Protein AF-A0A1I8B922-F1 (afdb_monomer)

Foldseek 3Di:
DDDDDDDDDDDDDDPDDDDWFQWDWDQPDDP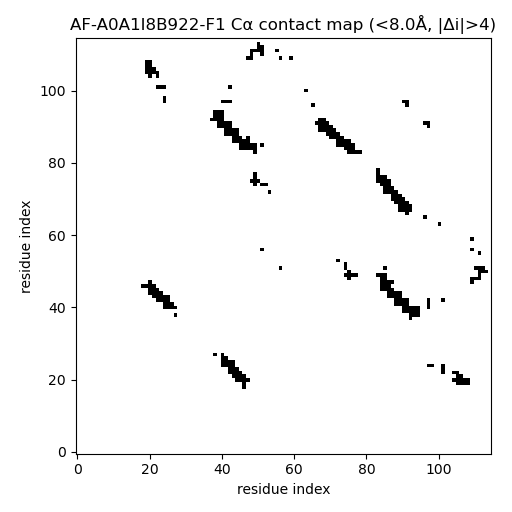DDDDPDQRKIKTKGWQADQQDDPVLVVVVLPVLVVAFPDKDKAHFDPVPPPRRGIMMMTIHSDPVSSVVSRVVRGRPDDDHPVD

Structure (mmCIF, N/CA/C/O backbone):
data_AF-A0A1I8B922-F1
#
_entry.id   AF-A0A1I8B922-F1
#
loop_
_atom_site.group_PDB
_atom_site.id
_atom_site.type_symbol
_atom_site.label_atom_id
_atom_site.label_alt_id
_atom_site.label_comp_id
_atom_site.label_asym_id
_atom_site.label_entity_id
_atom_site.label_seq_id
_atom_site.pdbx_PDB_ins_code
_atom_site.Cartn_x
_atom_site.Cartn_y
_atom_site.Cartn_z
_atom_site.occupancy
_atom_site.B_iso_or_equiv
_atom_site.auth_seq_id
_atom_site.auth_comp_id
_atom_site.auth_asym_id
_atom_site.auth_atom_id
_atom_site.pdbx_PDB_model_num
ATOM 1 N N . MET A 1 1 ? 26.963 19.680 -30.994 1.00 38.22 1 MET A N 1
ATOM 2 C CA . MET A 1 1 ? 26.750 18.856 -32.207 1.00 38.22 1 MET A CA 1
ATOM 3 C C . MET A 1 1 ? 27.754 17.721 -32.094 1.00 38.22 1 MET A C 1
ATOM 5 O O . MET A 1 1 ? 28.918 18.048 -31.963 1.00 38.22 1 MET A O 1
ATOM 9 N N . THR A 1 2 ? 27.456 16.434 -31.950 1.00 33.66 2 THR A N 1
ATOM 10 C CA . THR A 1 2 ? 26.334 15.548 -32.326 1.00 33.66 2 THR A CA 1
ATOM 11 C C . THR A 1 2 ? 26.589 14.226 -31.561 1.00 33.66 2 THR A C 1
ATOM 13 O O . THR A 1 2 ? 27.750 13.903 -31.347 1.00 33.66 2 THR A O 1
ATOM 16 N N . ALA A 1 3 ? 25.585 13.625 -30.902 1.00 36.00 3 ALA A N 1
ATOM 17 C CA . ALA A 1 3 ? 24.952 12.330 -31.246 1.00 36.00 3 ALA A CA 1
ATOM 18 C C . ALA A 1 3 ? 25.932 11.161 -31.489 1.00 36.00 3 ALA A C 1
ATOM 20 O O . ALA A 1 3 ? 26.889 11.340 -32.220 1.00 36.00 3 ALA A O 1
ATOM 21 N N . LYS A 1 4 ? 25.743 9.912 -31.062 1.00 41.41 4 LYS A N 1
ATOM 22 C CA . LYS A 1 4 ? 24.750 9.116 -30.316 1.00 41.41 4 LYS A CA 1
ATOM 23 C C . LYS A 1 4 ? 25.413 7.731 -30.340 1.00 41.41 4 LYS A C 1
ATOM 25 O O . LYS A 1 4 ? 25.750 7.318 -31.440 1.00 41.41 4 LYS A O 1
ATOM 30 N N . ASP A 1 5 ? 25.493 6.998 -29.237 1.00 34.53 5 ASP A N 1
ATOM 31 C CA . ASP A 1 5 ? 25.588 5.540 -29.339 1.00 34.53 5 ASP A CA 1
ATOM 32 C C . ASP A 1 5 ? 24.649 4.897 -28.327 1.00 34.53 5 ASP A C 1
ATOM 34 O O . ASP A 1 5 ? 24.726 5.081 -27.113 1.00 34.53 5 ASP A O 1
ATOM 38 N N . VAL A 1 6 ? 23.668 4.240 -28.928 1.00 41.22 6 VAL A N 1
ATOM 39 C CA . VAL A 1 6 ? 22.549 3.522 -28.353 1.00 41.22 6 VAL A CA 1
ATOM 40 C C . VAL A 1 6 ? 23.046 2.104 -28.095 1.00 41.22 6 VAL A C 1
ATOM 42 O O . VAL A 1 6 ? 23.352 1.381 -29.039 1.00 41.22 6 VAL A O 1
ATOM 45 N N . ALA A 1 7 ? 23.121 1.698 -26.830 1.00 40.28 7 ALA A N 1
ATOM 46 C CA . ALA A 1 7 ? 23.255 0.290 -26.485 1.00 40.28 7 ALA A CA 1
ATOM 47 C C . ALA A 1 7 ? 21.851 -0.330 -26.426 1.00 40.28 7 ALA A C 1
ATOM 49 O O . ALA A 1 7 ? 21.112 -0.140 -25.460 1.00 40.28 7 ALA A O 1
ATOM 50 N N . ILE A 1 8 ? 21.482 -1.037 -27.495 1.00 44.03 8 ILE A N 1
ATOM 51 C CA . ILE A 1 8 ? 20.392 -2.017 -27.493 1.00 44.03 8 ILE A CA 1
ATOM 52 C C . ILE A 1 8 ? 20.910 -3.228 -26.722 1.00 44.03 8 ILE A C 1
ATOM 54 O O . ILE A 1 8 ? 21.894 -3.835 -27.132 1.00 44.03 8 ILE A O 1
ATOM 58 N N . ASN A 1 9 ? 20.254 -3.577 -25.618 1.00 46.25 9 ASN A N 1
ATOM 59 C CA . ASN A 1 9 ? 20.385 -4.901 -25.026 1.00 46.25 9 ASN A CA 1
ATOM 60 C C . ASN A 1 9 ? 19.031 -5.598 -25.137 1.00 46.25 9 ASN A C 1
ATOM 62 O O . ASN A 1 9 ? 18.121 -5.374 -24.339 1.00 46.25 9 ASN A O 1
ATOM 66 N N . ASP 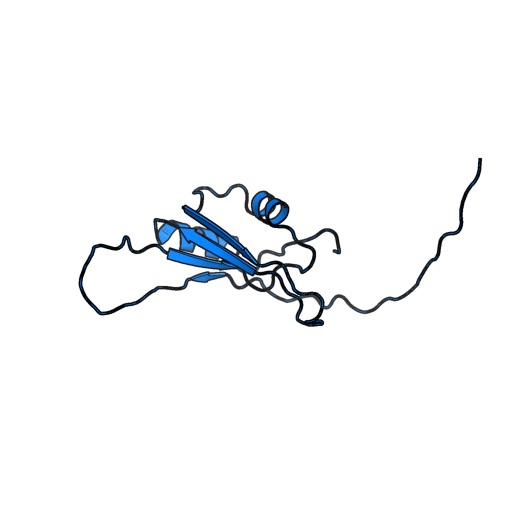A 1 10 ? 18.929 -6.425 -26.175 1.00 47.16 10 ASP A N 1
ATOM 67 C CA . ASP A 1 10 ? 17.955 -7.496 -26.313 1.00 47.16 10 ASP A CA 1
ATOM 68 C C . ASP A 1 10 ? 18.112 -8.481 -25.149 1.00 47.16 10 ASP A C 1
ATOM 70 O O . ASP A 1 10 ? 19.147 -9.122 -24.977 1.00 47.16 10 ASP A O 1
ATOM 74 N N . GLY A 1 11 ? 17.065 -8.603 -24.339 1.00 39.22 11 GLY A N 1
ATOM 75 C CA . GLY A 1 11 ? 17.064 -9.465 -23.162 1.00 39.22 11 GLY A CA 1
ATOM 76 C C . GLY A 1 11 ? 15.650 -9.745 -22.688 1.00 39.22 11 GLY A C 1
ATOM 77 O O . GLY A 1 11 ? 15.262 -9.386 -21.584 1.00 39.22 11 GLY A O 1
ATOM 78 N N . LYS A 1 12 ? 14.853 -10.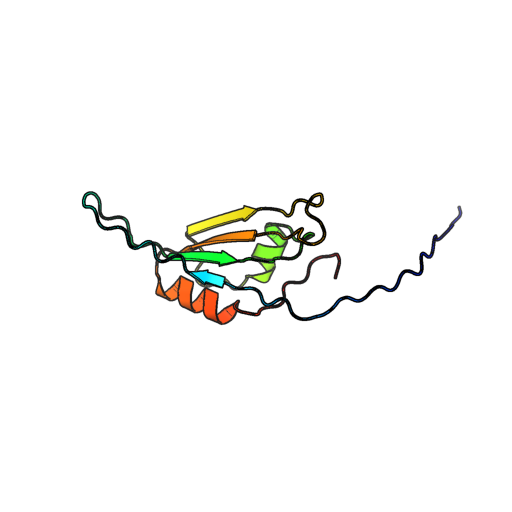351 -23.566 1.00 46.75 12 LYS A N 1
ATOM 79 C CA . LYS A 1 12 ? 13.514 -10.859 -23.276 1.00 46.75 12 LYS A CA 1
ATOM 80 C C . LYS A 1 12 ? 13.598 -11.982 -22.236 1.00 46.75 12 LYS A C 1
ATOM 82 O O . LYS A 1 12 ? 13.949 -13.104 -22.588 1.00 46.75 12 LYS A O 1
ATOM 87 N N . THR A 1 13 ? 13.175 -11.724 -21.002 1.00 33.03 13 THR A N 1
ATOM 88 C CA . THR A 1 13 ? 12.756 -12.778 -20.063 1.00 33.03 13 THR A CA 1
ATOM 89 C C . THR A 1 13 ? 11.483 -12.367 -19.332 1.00 33.03 13 THR A C 1
ATOM 91 O O . THR A 1 13 ? 11.509 -11.535 -18.436 1.00 33.03 13 THR A O 1
ATOM 94 N N . ALA A 1 14 ? 10.384 -12.957 -19.808 1.00 34.19 14 ALA A N 1
ATOM 95 C CA . ALA A 1 14 ? 9.110 -13.236 -19.148 1.00 34.19 14 ALA A CA 1
ATOM 96 C C . ALA A 1 14 ? 8.755 -12.424 -17.886 1.00 34.19 14 ALA A C 1
ATOM 98 O O . ALA A 1 14 ? 9.100 -12.799 -16.769 1.00 34.19 14 ALA A O 1
ATOM 99 N N . ILE A 1 15 ? 7.921 -11.400 -18.071 1.00 37.66 15 ILE A N 1
ATOM 100 C CA . ILE A 1 15 ? 6.937 -10.996 -17.062 1.00 37.66 15 ILE A CA 1
ATOM 101 C C . ILE A 1 15 ? 5.826 -12.049 -17.049 1.00 37.66 15 ILE A C 1
ATOM 103 O O . ILE A 1 15 ? 4.909 -12.031 -17.872 1.00 37.66 15 ILE A O 1
ATOM 107 N N . THR A 1 16 ? 5.952 -13.016 -16.143 1.00 29.55 16 THR A N 1
ATOM 108 C CA . THR A 1 16 ? 4.841 -13.896 -15.784 1.00 29.55 16 THR A CA 1
ATOM 109 C C . THR A 1 16 ? 3.882 -13.080 -14.934 1.00 29.55 16 THR A C 1
ATOM 111 O O . THR A 1 16 ? 4.189 -12.667 -13.821 1.00 29.55 16 THR A O 1
ATOM 114 N N . THR A 1 17 ? 2.735 -12.805 -15.535 1.00 47.50 17 THR A N 1
ATOM 115 C CA . THR A 1 17 ? 1.535 -12.247 -14.925 1.00 47.50 17 THR A CA 1
ATOM 116 C C . THR A 1 17 ? 1.079 -13.120 -13.751 1.00 47.50 17 THR A C 1
ATOM 118 O O . THR A 1 17 ? 1.322 -14.325 -13.759 1.00 47.50 17 THR A O 1
ATOM 121 N N . SER A 1 18 ? 0.352 -12.496 -12.816 1.00 40.22 18 SER A N 1
ATOM 122 C CA . SER A 1 18 ? -0.407 -13.098 -11.704 1.00 40.22 18 SER A CA 1
ATOM 123 C C . SER A 1 18 ? 0.300 -13.106 -10.356 1.00 40.22 18 SER A C 1
ATOM 125 O O . SER A 1 18 ? 0.622 -14.157 -9.827 1.00 40.22 18 SER A O 1
ATOM 127 N N . ASP A 1 19 ? 0.430 -11.932 -9.746 1.00 42.12 19 ASP A N 1
ATOM 128 C CA . ASP A 1 19 ? 0.697 -11.837 -8.316 1.00 42.12 19 ASP A CA 1
ATOM 129 C C . ASP A 1 19 ? -0.202 -10.768 -7.695 1.00 42.12 19 ASP A C 1
ATOM 131 O O . ASP A 1 19 ? 0.149 -9.604 -7.535 1.00 42.12 19 ASP A O 1
ATOM 135 N N . THR A 1 20 ? -1.428 -11.210 -7.424 1.00 47.44 20 THR A N 1
ATOM 136 C CA . THR A 1 20 ? -2.530 -10.486 -6.793 1.00 47.44 20 THR A CA 1
ATOM 137 C C . THR A 1 20 ? -2.064 -9.730 -5.548 1.00 47.44 20 THR A C 1
ATOM 139 O O . THR A 1 20 ? -1.407 -10.293 -4.669 1.00 47.44 20 THR A O 1
ATOM 142 N N . VAL A 1 21 ? -2.431 -8.452 -5.463 1.00 56.28 21 VAL A N 1
ATOM 143 C CA . VAL A 1 21 ? -2.245 -7.639 -4.260 1.00 56.28 21 VAL A CA 1
ATOM 144 C C . VAL A 1 21 ? -3.217 -8.131 -3.206 1.00 56.28 21 VAL A C 1
ATOM 146 O O . VAL A 1 21 ? -4.429 -7.986 -3.356 1.00 56.28 21 VAL A O 1
ATOM 149 N N . GLU A 1 22 ? -2.680 -8.719 -2.146 1.00 59.56 22 GLU A N 1
ATOM 150 C CA . GLU A 1 22 ? -3.464 -9.160 -1.001 1.00 59.56 22 GLU A CA 1
ATOM 151 C C . GLU A 1 22 ? -3.511 -8.021 0.018 1.00 59.56 22 GLU A C 1
ATOM 153 O O . GLU A 1 22 ? -2.508 -7.690 0.663 1.00 59.56 22 GLU A O 1
ATOM 158 N N . ALA A 1 23 ? -4.680 -7.389 0.118 1.00 62.41 23 ALA A N 1
ATOM 159 C CA . ALA A 1 23 ? -5.003 -6.469 1.194 1.00 62.41 23 ALA A CA 1
ATOM 160 C C . ALA A 1 23 ? -5.485 -7.292 2.395 1.00 62.41 23 ALA A C 1
ATOM 162 O O . ALA A 1 23 ? -6.610 -7.785 2.410 1.00 62.41 23 ALA A O 1
ATOM 163 N N . GLU A 1 24 ? -4.628 -7.476 3.398 1.00 58.72 24 GLU A N 1
ATOM 164 C CA . GLU A 1 24 ? -5.019 -8.176 4.625 1.00 58.72 24 GLU A CA 1
ATOM 165 C C . GLU A 1 24 ? -5.451 -7.179 5.705 1.00 58.72 24 GLU A C 1
ATOM 167 O O . GLU A 1 24 ? -4.682 -6.284 6.078 1.00 58.72 24 GLU A O 1
ATOM 172 N N . THR A 1 25 ? -6.655 -7.372 6.254 1.00 58.19 25 THR A N 1
ATOM 173 C CA . THR A 1 25 ? -7.117 -6.677 7.461 1.00 58.19 25 THR A CA 1
ATOM 174 C C . THR A 1 25 ? -6.536 -7.347 8.699 1.00 58.19 25 THR A C 1
ATOM 176 O O . THR A 1 25 ? -6.856 -8.491 9.019 1.00 58.19 25 THR A O 1
ATOM 179 N N . ILE A 1 26 ? -5.699 -6.629 9.445 1.00 62.78 26 ILE A N 1
ATOM 180 C CA . ILE A 1 26 ? -5.192 -7.098 10.735 1.00 62.78 26 ILE A CA 1
ATOM 181 C C . ILE A 1 26 ? -6.213 -6.714 11.810 1.00 62.78 26 ILE A C 1
ATOM 183 O O . ILE A 1 26 ? -6.132 -5.638 12.406 1.00 62.78 26 ILE A O 1
ATOM 187 N N . LEU A 1 27 ? -7.180 -7.602 12.070 1.00 54.09 27 LEU A N 1
ATOM 188 C CA . LEU A 1 27 ? -8.118 -7.449 13.184 1.00 54.09 27 LEU A CA 1
ATOM 189 C C . LEU A 1 27 ? -7.388 -7.731 14.506 1.00 54.09 27 LEU A C 1
ATOM 191 O O . LEU A 1 27 ? -7.030 -8.866 14.831 1.00 54.09 27 LEU A O 1
ATOM 195 N N . ASN A 1 28 ? -7.121 -6.686 15.283 1.00 53.81 28 ASN A N 1
ATOM 196 C CA . ASN A 1 28 ? -6.287 -6.782 16.474 1.00 53.81 28 ASN A CA 1
ATOM 197 C C . ASN A 1 28 ? -7.096 -7.295 17.686 1.00 53.81 28 ASN A C 1
ATOM 199 O O . ASN A 1 28 ? -7.402 -6.536 18.602 1.00 53.81 28 ASN A O 1
ATOM 203 N N . LYS A 1 29 ? -7.431 -8.592 17.726 1.00 44.78 29 LYS A N 1
ATOM 204 C CA . LYS A 1 29 ? -8.208 -9.210 18.820 1.00 44.78 29 LYS A CA 1
ATOM 205 C C . LYS A 1 29 ? -7.368 -9.337 20.102 1.00 44.78 29 LYS A C 1
ATOM 207 O O . LYS A 1 29 ? -6.754 -10.372 20.355 1.00 44.78 29 LYS A O 1
ATOM 212 N N . LYS A 1 30 ? -7.312 -8.286 20.929 1.00 44.81 30 LYS A N 1
ATOM 213 C CA . LYS A 1 30 ? -6.581 -8.293 22.211 1.00 44.81 30 LYS A CA 1
ATOM 214 C C . LYS A 1 30 ? -7.541 -8.363 23.403 1.00 44.81 30 LYS A C 1
ATOM 216 O O . LYS A 1 30 ? -8.137 -7.366 23.787 1.00 44.81 30 LYS A O 1
ATOM 221 N N . LYS A 1 31 ? -7.618 -9.533 24.052 1.00 49.12 31 LYS A N 1
ATOM 222 C CA . LYS A 1 31 ? -8.047 -9.641 25.459 1.00 49.12 31 LYS A CA 1
ATOM 223 C C . LYS A 1 31 ? -6.974 -8.978 26.328 1.00 49.12 31 LYS A C 1
ATOM 225 O O . LYS A 1 31 ? -5.866 -9.502 26.392 1.00 49.12 31 LYS A O 1
ATOM 230 N N . ASN A 1 32 ? -7.267 -7.818 26.916 1.00 39.22 32 ASN A N 1
ATOM 231 C CA . ASN A 1 32 ? -6.912 -7.424 28.292 1.00 39.22 32 ASN A CA 1
ATOM 232 C C . ASN A 1 32 ? -7.163 -5.925 28.499 1.00 39.22 32 ASN A C 1
ATOM 234 O O . ASN A 1 32 ? -6.772 -5.102 27.674 1.00 39.22 32 ASN A O 1
ATOM 238 N N . GLY A 1 33 ? -7.850 -5.622 29.602 1.00 48.50 33 GLY A N 1
ATOM 239 C CA . GLY A 1 33 ? -8.462 -4.334 29.901 1.00 48.50 33 GLY A CA 1
ATOM 240 C C . GLY A 1 33 ? -7.510 -3.151 30.069 1.00 48.50 33 GLY A C 1
ATOM 241 O O . GLY A 1 33 ? -6.323 -3.298 30.359 1.00 48.50 33 GLY A O 1
ATOM 242 N N . GLY A 1 34 ? -8.105 -1.965 29.934 1.00 45.16 34 GLY A N 1
ATOM 243 C CA . GLY A 1 34 ? -7.512 -0.678 30.282 1.00 45.16 34 GLY A CA 1
ATOM 244 C C . GLY A 1 34 ? -7.245 0.214 29.072 1.00 45.16 34 GLY A C 1
ATOM 245 O O . GLY A 1 34 ? -6.198 0.092 28.439 1.00 45.16 34 GLY A O 1
ATOM 246 N N . LYS A 1 35 ? -8.154 1.183 28.878 1.00 43.41 35 LYS A N 1
ATOM 247 C CA . LYS A 1 35 ? -8.204 2.265 27.874 1.00 43.41 35 LYS A CA 1
ATOM 248 C C . LYS A 1 35 ? -8.867 1.856 26.561 1.00 43.41 35 LYS A C 1
ATOM 250 O O . LYS A 1 35 ? -8.327 1.048 25.813 1.00 43.41 35 LYS A O 1
ATOM 255 N N . GLU A 1 36 ? -10.034 2.452 26.340 1.00 49.28 36 GLU A N 1
ATOM 256 C CA . GLU A 1 36 ? -10.814 2.502 25.104 1.00 49.28 36 GLU A CA 1
ATOM 257 C C . GLU A 1 36 ? -9.886 2.931 23.964 1.00 49.28 36 GLU A C 1
ATOM 259 O O . GLU A 1 36 ? -9.647 4.109 23.718 1.00 49.28 36 GLU A O 1
ATOM 264 N N . LYS A 1 37 ? -9.226 1.956 23.343 1.00 52.25 37 LYS A N 1
ATOM 265 C CA . LYS A 1 37 ? -8.589 2.163 22.056 1.00 52.25 37 LYS A CA 1
ATOM 266 C C . LYS A 1 37 ? -9.723 1.997 21.074 1.00 52.25 37 LYS A C 1
ATOM 268 O O . LYS A 1 37 ? -10.216 0.878 20.963 1.00 52.25 37 LYS A O 1
ATOM 273 N N . ASP A 1 38 ? -10.118 3.087 20.422 1.00 55.47 38 ASP A N 1
ATOM 274 C CA . ASP A 1 38 ? -10.834 3.017 19.151 1.00 55.47 38 ASP A CA 1
ATOM 275 C C . ASP A 1 38 ? -10.296 1.812 18.376 1.00 55.47 38 ASP A C 1
ATOM 277 O O . ASP A 1 38 ? -9.074 1.668 18.216 1.00 55.47 38 ASP A O 1
ATOM 281 N N . GLU A 1 39 ? -11.184 0.890 18.016 1.00 65.69 39 GLU A N 1
ATOM 282 C CA . GLU A 1 39 ? -10.845 -0.339 17.308 1.00 65.69 39 GLU A CA 1
ATOM 283 C C . GLU A 1 39 ? -10.450 0.020 15.869 1.00 65.69 39 GLU A C 1
ATOM 285 O O . GLU A 1 39 ? -11.187 -0.198 14.918 1.00 65.69 39 GLU A O 1
ATOM 290 N N . MET A 1 40 ? -9.270 0.626 15.710 1.00 81.44 40 MET A N 1
ATOM 291 C CA . MET A 1 40 ? -8.755 1.054 14.416 1.00 81.44 40 MET A CA 1
ATOM 292 C C . MET A 1 40 ? -8.458 -0.169 13.559 1.00 81.44 40 MET A C 1
ATOM 294 O O . MET A 1 40 ? -7.715 -1.076 13.967 1.00 81.44 40 MET A O 1
ATOM 298 N N . ALA A 1 41 ? -8.974 -0.156 12.339 1.00 87.81 41 ALA A N 1
ATOM 299 C CA . ALA A 1 41 ? -8.721 -1.200 11.371 1.00 87.81 41 ALA A CA 1
ATOM 300 C C . ALA A 1 41 ? -7.407 -0.931 10.633 1.00 87.81 41 ALA A C 1
ATOM 302 O O . ALA A 1 41 ? -7.117 0.182 10.196 1.00 87.81 41 ALA A O 1
ATOM 303 N N . LYS A 1 42 ? -6.579 -1.968 10.505 1.00 90.06 42 LYS A N 1
ATOM 304 C CA . LYS A 1 42 ? -5.277 -1.881 9.840 1.00 90.06 42 LYS A CA 1
ATOM 305 C C . LYS A 1 42 ? -5.304 -2.714 8.575 1.00 90.06 42 LYS A C 1
ATOM 307 O O . LYS A 1 42 ? -5.577 -3.907 8.654 1.00 90.06 42 LYS A O 1
ATOM 312 N N . ILE A 1 43 ? -4.963 -2.101 7.451 1.00 90.38 43 ILE A N 1
ATOM 313 C CA . ILE A 1 43 ? -4.783 -2.772 6.166 1.00 90.38 43 ILE A CA 1
ATOM 314 C C . ILE A 1 43 ? -3.301 -2.797 5.820 1.00 90.38 43 ILE A C 1
ATOM 316 O O . ILE A 1 43 ? -2.583 -1.813 6.011 1.00 90.38 43 ILE A O 1
ATOM 320 N N . VAL A 1 44 ? -2.845 -3.919 5.272 1.00 91.56 44 VAL A N 1
ATOM 321 C CA . VAL A 1 44 ? -1.517 -4.018 4.666 1.00 91.56 44 VAL A CA 1
ATOM 322 C C . VAL A 1 44 ? -1.666 -4.309 3.184 1.00 91.56 44 VAL A C 1
ATOM 324 O O . VAL A 1 44 ? -2.219 -5.341 2.825 1.00 91.56 44 VAL A O 1
ATOM 327 N N . LEU A 1 45 ? -1.122 -3.434 2.341 1.00 91.62 45 LEU A N 1
ATOM 328 C CA . LEU A 1 45 ? -0.893 -3.722 0.930 1.00 91.62 45 LEU A CA 1
ATOM 329 C C . LEU A 1 45 ? 0.453 -4.423 0.792 1.00 91.62 45 LEU A C 1
ATOM 331 O O . LEU A 1 45 ? 1.505 -3.861 1.123 1.00 91.62 45 LEU A O 1
ATOM 335 N N . ARG A 1 46 ? 0.419 -5.667 0.326 1.00 91.62 46 ARG A N 1
ATOM 336 C CA . ARG A 1 46 ? 1.611 -6.486 0.102 1.00 91.62 46 ARG A CA 1
ATOM 337 C C . ARG A 1 46 ? 1.889 -6.629 -1.384 1.00 91.62 46 ARG A C 1
ATOM 339 O O . ARG A 1 46 ? 0.989 -6.492 -2.200 1.00 91.62 46 ARG A O 1
ATOM 346 N N . ARG A 1 47 ? 3.139 -6.981 -1.702 1.00 89.88 47 ARG A N 1
ATOM 347 C CA . ARG A 1 47 ? 3.574 -7.297 -3.072 1.00 89.88 47 ARG A CA 1
ATOM 348 C C . ARG A 1 47 ? 3.427 -6.113 -4.031 1.00 89.88 47 ARG A C 1
ATOM 350 O O . ARG A 1 47 ? 3.136 -6.290 -5.206 1.00 89.88 47 ARG A O 1
ATOM 357 N N . LEU A 1 48 ? 3.632 -4.901 -3.518 1.00 91.88 48 LEU A N 1
ATOM 358 C CA . LEU A 1 48 ? 3.655 -3.716 -4.362 1.00 91.88 48 LEU A CA 1
ATOM 359 C C . LEU A 1 48 ? 4.918 -3.728 -5.238 1.00 91.88 48 LEU A C 1
ATOM 361 O O . LEU A 1 48 ? 5.951 -4.253 -4.793 1.00 91.88 48 LEU A O 1
ATOM 365 N N . PRO A 1 49 ? 4.865 -3.121 -6.437 1.00 91.38 49 PRO A N 1
ATOM 366 C CA . PRO A 1 49 ? 6.017 -3.036 -7.323 1.00 91.38 49 PRO A CA 1
ATOM 367 C C . PRO A 1 49 ? 7.254 -2.446 -6.630 1.00 91.38 49 PRO A C 1
ATOM 369 O O . PRO A 1 49 ? 7.166 -1.557 -5.774 1.00 91.38 49 PRO A O 1
ATOM 372 N N . SER A 1 50 ? 8.427 -2.974 -6.977 1.00 90.12 50 SER A N 1
ATOM 373 C CA . SER A 1 50 ? 9.687 -2.635 -6.302 1.00 90.12 50 SER A CA 1
ATOM 374 C C . SER A 1 50 ? 10.175 -1.216 -6.594 1.00 90.12 50 SER A C 1
ATOM 376 O O . SER A 1 50 ? 10.829 -0.616 -5.743 1.00 90.12 50 SER A O 1
ATOM 378 N N . GLY A 1 51 ? 9.837 -0.668 -7.764 1.00 88.19 51 GLY A N 1
ATOM 379 C CA . GLY A 1 51 ? 10.162 0.695 -8.177 1.00 88.19 51 GLY A CA 1
ATOM 380 C C . GLY A 1 51 ? 9.104 1.727 -7.789 1.00 88.19 51 GLY A C 1
ATOM 381 O O . GLY A 1 51 ? 9.254 2.897 -8.137 1.00 88.19 51 GLY A O 1
ATOM 382 N N . MET A 1 52 ? 8.043 1.324 -7.083 1.00 90.12 52 MET A N 1
ATOM 383 C CA . MET A 1 52 ? 6.980 2.229 -6.651 1.00 90.12 52 MET A CA 1
ATOM 384 C C . MET A 1 52 ? 7.434 3.120 -5.490 1.00 90.12 52 MET A C 1
ATOM 386 O O . MET A 1 52 ? 7.995 2.644 -4.503 1.00 90.12 52 MET A O 1
ATOM 390 N N . SER A 1 53 ? 7.134 4.416 -5.579 1.00 92.25 53 SER A N 1
ATOM 391 C CA . SER A 1 53 ? 7.318 5.369 -4.480 1.00 92.25 53 SER A CA 1
ATOM 392 C C . SER A 1 53 ? 6.041 5.570 -3.655 1.00 92.25 53 SER A C 1
ATOM 394 O O . SER A 1 53 ? 4.928 5.280 -4.098 1.00 92.25 53 SER A O 1
ATOM 396 N N . LYS A 1 54 ? 6.197 6.117 -2.443 1.00 91.00 54 LYS A N 1
ATOM 397 C CA . LYS A 1 54 ? 5.075 6.467 -1.558 1.00 91.00 54 LYS A CA 1
ATOM 398 C C . LYS A 1 54 ? 4.058 7.389 -2.243 1.00 91.00 54 LYS A C 1
ATOM 400 O O . LYS A 1 54 ? 2.860 7.145 -2.125 1.00 91.00 54 LYS A O 1
ATOM 405 N N . ASP A 1 55 ? 4.529 8.423 -2.934 1.00 90.56 55 ASP A N 1
ATOM 406 C CA . ASP A 1 55 ? 3.656 9.439 -3.531 1.00 90.56 55 ASP A CA 1
ATOM 407 C C . ASP A 1 55 ? 2.895 8.888 -4.742 1.00 90.56 55 ASP A C 1
ATOM 409 O O . ASP A 1 55 ? 1.708 9.159 -4.902 1.00 90.56 55 ASP A O 1
ATOM 413 N N . GLU A 1 56 ? 3.546 8.052 -5.558 1.00 90.12 56 GLU A N 1
ATOM 414 C CA . GLU A 1 56 ? 2.898 7.361 -6.681 1.00 90.12 56 GLU A CA 1
ATOM 415 C C . GLU A 1 56 ? 1.826 6.391 -6.200 1.00 90.12 56 GLU A C 1
ATOM 417 O O . GLU A 1 56 ? 0.724 6.379 -6.747 1.00 90.12 56 GLU A O 1
ATOM 422 N N . LEU A 1 57 ? 2.124 5.611 -5.157 1.00 91.12 57 LEU A N 1
ATOM 423 C CA . LEU A 1 57 ? 1.132 4.741 -4.542 1.00 91.12 57 LEU A CA 1
ATOM 424 C C . LEU A 1 57 ? -0.051 5.564 -4.034 1.00 91.12 57 LEU A C 1
ATOM 426 O O . LEU A 1 57 ? -1.192 5.254 -4.357 1.00 91.12 57 LEU A O 1
ATOM 430 N N . PHE A 1 58 ? 0.207 6.635 -3.283 1.00 88.44 58 PHE A N 1
ATOM 431 C CA . PHE A 1 58 ? -0.851 7.486 -2.749 1.00 88.44 58 PHE A CA 1
ATOM 432 C C . PHE A 1 58 ? -1.728 8.086 -3.858 1.00 88.44 58 PHE A C 1
ATOM 434 O O . PHE A 1 58 ? -2.951 8.064 -3.743 1.00 88.44 58 PHE A O 1
ATOM 441 N N . ALA A 1 59 ? -1.126 8.537 -4.962 1.00 88.75 59 ALA A N 1
ATOM 442 C CA . ALA A 1 59 ? -1.852 9.038 -6.125 1.00 88.75 59 ALA A CA 1
ATOM 443 C C . ALA A 1 59 ? -2.720 7.958 -6.796 1.00 88.75 59 ALA A C 1
ATOM 445 O O . ALA A 1 59 ? -3.855 8.240 -7.165 1.00 88.75 59 ALA A O 1
ATOM 446 N N . GLN A 1 60 ? -2.227 6.719 -6.918 1.00 87.62 60 GLN A N 1
ATOM 447 C CA . GLN A 1 60 ? -3.000 5.602 -7.484 1.00 87.62 60 GLN A CA 1
ATOM 448 C C . GLN A 1 60 ? -4.141 5.139 -6.573 1.00 87.62 60 GLN A C 1
ATOM 450 O O . GLN A 1 60 ? -5.149 4.629 -7.057 1.00 87.62 60 GLN A O 1
ATOM 455 N N . LEU A 1 61 ? -4.001 5.319 -5.260 1.00 86.62 61 LEU A N 1
ATOM 456 C CA . LEU A 1 61 ? -5.078 5.026 -4.322 1.00 86.62 61 LEU A CA 1
ATOM 457 C C . LEU A 1 61 ? -6.208 6.070 -4.407 1.00 86.62 61 LEU A C 1
ATOM 459 O O . LEU A 1 61 ? -7.349 5.761 -4.061 1.00 86.62 61 LEU A O 1
ATOM 463 N N . GLN A 1 62 ? -5.941 7.290 -4.894 1.00 81.44 62 GLN A N 1
ATOM 464 C CA . GLN A 1 62 ? -6.982 8.301 -5.051 1.00 81.44 62 GLN A CA 1
ATOM 465 C C . GLN A 1 62 ? -7.996 7.923 -6.148 1.00 81.44 62 GLN A C 1
ATOM 467 O O . GLN A 1 62 ? -7.608 7.513 -7.241 1.00 81.44 62 GLN A O 1
ATOM 472 N N . PRO A 1 63 ? -9.312 8.090 -5.908 1.00 74.38 63 PRO A N 1
ATOM 473 C CA . PRO A 1 63 ? -9.942 8.722 -4.745 1.00 74.38 63 PRO A CA 1
ATOM 474 C C . PRO A 1 63 ? -10.088 7.772 -3.538 1.00 74.38 63 PRO A C 1
ATOM 476 O O . PRO A 1 63 ? -10.913 6.853 -3.555 1.00 74.38 63 PRO A O 1
ATOM 479 N N . LEU A 1 64 ? -9.321 8.059 -2.480 1.00 66.12 64 LEU A N 1
ATOM 480 C CA . LEU A 1 64 ? -9.414 7.482 -1.139 1.00 66.12 64 LEU A CA 1
ATOM 481 C C . LEU A 1 64 ? -10.473 8.278 -0.376 1.00 66.12 64 LEU A C 1
ATOM 483 O O . LEU A 1 64 ? -10.158 9.240 0.319 1.00 66.12 64 LEU A O 1
ATOM 487 N N . GLN A 1 65 ? -11.742 7.947 -0.578 1.00 63.81 65 GLN A N 1
ATOM 488 C CA . GLN A 1 65 ? -12.787 8.419 0.321 1.00 63.81 65 GLN A CA 1
ATOM 489 C C . GLN A 1 65 ? -13.241 7.227 1.158 1.00 63.81 65 GLN A C 1
ATOM 491 O O . GLN A 1 65 ? -13.851 6.323 0.579 1.00 63.81 65 GLN A O 1
ATOM 496 N N . PRO A 1 66 ? -12.935 7.192 2.470 1.00 72.81 66 PRO A N 1
ATOM 497 C CA . PRO A 1 66 ? -12.221 8.190 3.297 1.00 72.81 66 PRO A CA 1
ATOM 498 C C . PRO A 1 66 ? -10.689 8.018 3.390 1.00 72.81 66 PRO A C 1
ATOM 500 O O . PRO A 1 66 ? -10.127 6.978 3.039 1.00 72.81 66 PRO A O 1
ATOM 503 N N . GLU A 1 67 ? -10.008 9.072 3.862 1.00 80.62 67 GLU A N 1
ATOM 504 C CA . GLU A 1 67 ? -8.551 9.086 4.044 1.00 80.62 67 GLU A CA 1
ATOM 505 C C . GLU A 1 67 ? -8.117 8.249 5.263 1.00 80.62 67 GLU A C 1
ATOM 507 O O . GLU A 1 67 ? -8.742 8.322 6.325 1.00 80.62 67 GLU A O 1
ATOM 512 N N . PRO A 1 68 ? -7.022 7.476 5.156 1.00 85.00 68 PRO A N 1
ATOM 513 C CA . PRO A 1 68 ? -6.473 6.743 6.289 1.00 85.00 68 PRO A CA 1
ATOM 514 C C . PRO A 1 68 ? -5.880 7.707 7.329 1.00 85.00 68 PRO A C 1
ATOM 516 O O . PRO A 1 68 ? -5.136 8.628 6.996 1.00 85.00 68 PRO A O 1
ATOM 519 N N . CYS A 1 69 ? -6.117 7.441 8.613 1.00 86.50 69 CYS A N 1
ATOM 520 C CA . CYS A 1 69 ? -5.552 8.205 9.729 1.00 86.50 69 CYS A CA 1
ATOM 521 C C . CYS A 1 69 ? -4.025 8.102 9.816 1.00 86.50 69 CYS A C 1
ATOM 523 O O . CYS A 1 69 ? -3.363 8.995 10.341 1.00 86.50 69 CYS A O 1
ATOM 525 N N . ALA A 1 70 ? -3.456 6.992 9.341 1.00 88.62 70 ALA A N 1
ATOM 526 C CA . ALA A 1 70 ? -2.015 6.825 9.234 1.00 88.62 70 ALA A CA 1
ATOM 527 C C . ALA A 1 70 ? -1.649 6.020 7.988 1.00 88.62 70 ALA A C 1
ATOM 529 O O . ALA A 1 70 ? -2.319 5.048 7.635 1.00 88.62 70 ALA A O 1
ATOM 530 N N . PHE A 1 71 ? -0.539 6.406 7.363 1.00 90.12 71 PHE A N 1
ATOM 531 C CA . PHE A 1 71 ? -0.004 5.756 6.176 1.00 90.12 71 PHE A CA 1
ATOM 532 C C . PHE A 1 71 ? 1.511 5.581 6.298 1.00 90.12 71 PHE A C 1
ATOM 534 O O . PHE A 1 71 ? 2.254 6.559 6.432 1.00 90.12 71 PHE A O 1
ATOM 541 N N . TRP A 1 72 ? 1.975 4.335 6.214 1.00 92.69 72 TRP A N 1
ATOM 542 C CA . TRP A 1 72 ? 3.391 3.985 6.279 1.00 92.69 72 TRP A CA 1
ATOM 543 C C . TRP A 1 72 ? 3.807 3.182 5.056 1.00 92.69 72 TRP A C 1
ATOM 545 O O . TRP A 1 72 ? 3.235 2.133 4.780 1.00 92.69 72 TRP A O 1
ATOM 555 N N . PHE A 1 73 ? 4.835 3.640 4.348 1.00 93.69 73 PHE A N 1
ATOM 556 C CA . PHE A 1 73 ? 5.374 2.944 3.184 1.00 93.69 73 PHE A CA 1
ATOM 557 C C . PHE A 1 73 ? 6.717 2.303 3.526 1.00 93.69 73 PHE A C 1
ATOM 559 O O . PHE A 1 73 ? 7.560 2.917 4.179 1.00 93.69 73 PHE A O 1
ATOM 566 N N . CYS A 1 74 ? 6.902 1.068 3.083 1.00 92.69 74 CYS A N 1
ATOM 567 C CA . CYS A 1 74 ? 8.133 0.308 3.185 1.00 92.69 74 CYS A CA 1
ATOM 568 C C . CYS A 1 74 ? 8.638 0.066 1.754 1.00 92.69 74 CYS A C 1
ATOM 570 O O . CYS A 1 74 ? 8.020 -0.725 1.030 1.00 92.69 74 CYS A O 1
ATOM 572 N N . PRO A 1 75 ? 9.700 0.772 1.325 1.00 91.62 75 PRO A N 1
ATOM 573 C CA . PRO A 1 75 ? 10.276 0.563 0.007 1.00 91.62 75 PRO A CA 1
ATOM 574 C C . PRO A 1 75 ? 10.882 -0.836 -0.089 1.00 91.62 75 PRO A C 1
ATOM 576 O O . PRO A 1 75 ? 11.326 -1.409 0.907 1.00 91.62 75 PRO A O 1
ATOM 579 N N . SER A 1 76 ? 10.903 -1.370 -1.304 1.00 90.81 76 SER A N 1
ATOM 580 C CA . SER A 1 76 ? 11.567 -2.631 -1.591 1.00 90.81 76 SER A CA 1
ATOM 581 C C . SER A 1 76 ? 13.076 -2.540 -1.375 1.00 90.81 76 SER A C 1
ATOM 583 O O . SER A 1 76 ? 13.716 -1.565 -1.765 1.00 90.81 76 SER A O 1
ATOM 585 N N . ASP A 1 77 ? 13.651 -3.625 -0.864 1.00 89.12 77 ASP A N 1
ATOM 586 C CA . ASP A 1 77 ? 15.092 -3.850 -0.889 1.00 89.12 77 ASP A CA 1
ATOM 587 C C . ASP A 1 77 ? 15.465 -4.642 -2.148 1.00 89.12 77 ASP A C 1
ATOM 589 O O . ASP A 1 77 ? 14.980 -5.755 -2.370 1.00 89.12 77 ASP A O 1
ATOM 593 N N . MET A 1 78 ? 16.301 -4.055 -3.002 1.00 83.00 78 MET A N 1
ATOM 594 C CA . MET A 1 78 ? 16.726 -4.669 -4.263 1.00 83.00 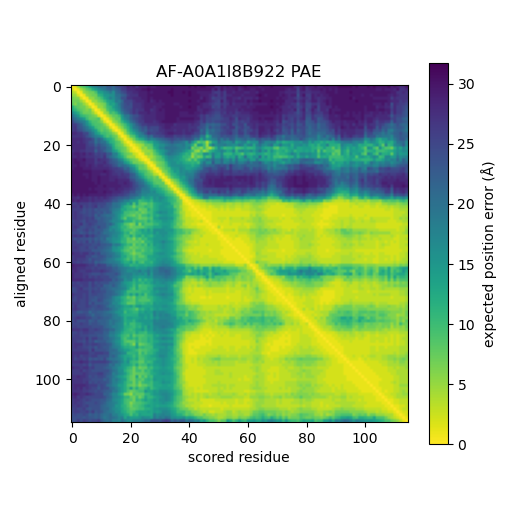78 MET A CA 1
ATOM 595 C C . MET A 1 78 ? 17.676 -5.851 -4.050 1.00 83.00 78 MET A C 1
ATOM 597 O O . MET A 1 78 ? 17.822 -6.674 -4.955 1.00 83.00 78 MET A O 1
ATOM 601 N N . GLU A 1 79 ? 18.293 -5.965 -2.874 1.00 87.88 79 GLU A N 1
ATOM 602 C CA . GLU A 1 79 ? 19.149 -7.102 -2.530 1.00 87.88 79 GLU A CA 1
ATOM 603 C C . GLU A 1 79 ? 18.336 -8.389 -2.335 1.00 87.88 79 GLU A C 1
ATOM 605 O O . GLU A 1 79 ? 18.848 -9.488 -2.530 1.00 87.88 79 GLU A O 1
ATOM 610 N N . MET A 1 80 ? 17.035 -8.268 -2.050 1.00 84.44 80 MET A N 1
ATOM 611 C CA . MET A 1 80 ? 16.128 -9.401 -1.848 1.00 84.44 80 MET A CA 1
ATOM 612 C C . MET A 1 80 ? 15.534 -9.971 -3.149 1.00 84.44 80 MET A C 1
ATOM 614 O O . MET A 1 80 ? 14.536 -10.693 -3.103 1.00 84.44 80 MET A O 1
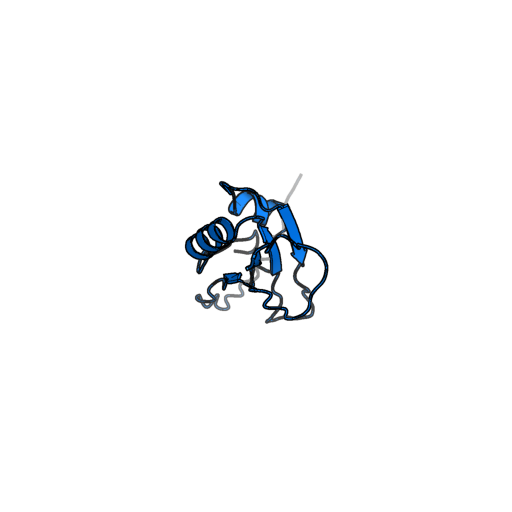ATOM 618 N N . ARG A 1 81 ? 16.108 -9.679 -4.327 1.00 81.44 81 ARG A N 1
ATOM 619 C CA . ARG A 1 81 ? 15.633 -10.255 -5.601 1.00 81.44 81 ARG A CA 1
ATOM 620 C C . ARG A 1 81 ? 15.699 -11.794 -5.580 1.00 81.44 81 ARG A C 1
ATOM 622 O O . ARG A 1 81 ? 16.680 -12.354 -5.098 1.00 81.44 81 ARG A O 1
ATOM 629 N N . PRO A 1 82 ? 14.685 -12.493 -6.127 1.00 84.12 82 PRO A N 1
ATOM 630 C CA . PRO A 1 82 ? 13.560 -11.972 -6.916 1.00 84.12 82 PRO A CA 1
ATOM 631 C C . PRO A 1 82 ? 12.380 -11.437 -6.082 1.00 84.12 82 PRO A C 1
ATOM 633 O O . PRO A 1 82 ? 11.435 -10.902 -6.645 1.00 84.12 82 P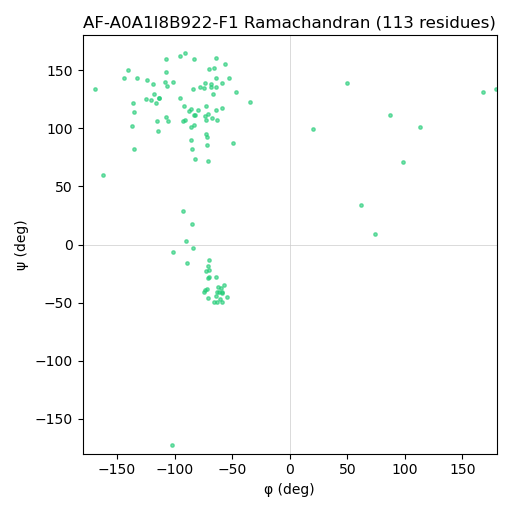RO A O 1
ATOM 636 N N . HIS A 1 83 ? 12.428 -11.535 -4.752 1.00 84.12 83 HIS A N 1
ATOM 637 C CA . HIS A 1 83 ? 11.350 -11.156 -3.827 1.00 84.12 83 HIS A CA 1
ATOM 638 C C . HIS A 1 83 ? 11.455 -9.711 -3.317 1.00 84.12 83 HIS A C 1
ATOM 640 O O . HIS A 1 83 ? 11.018 -9.390 -2.208 1.00 84.12 83 HIS A O 1
ATOM 646 N N . ALA A 1 84 ? 12.039 -8.842 -4.136 1.00 88.44 84 ALA A N 1
ATOM 647 C CA . ALA A 1 84 ? 12.125 -7.416 -3.890 1.00 88.44 84 ALA A CA 1
ATOM 648 C C . ALA A 1 84 ? 10.722 -6.817 -4.086 1.00 88.44 84 ALA A C 1
ATOM 650 O O . ALA A 1 84 ? 10.329 -6.502 -5.204 1.00 88.44 84 ALA A O 1
ATOM 651 N N . PHE A 1 85 ? 9.941 -6.721 -3.009 1.00 90.06 85 PHE A N 1
ATOM 652 C CA . PHE A 1 85 ? 8.602 -6.135 -3.028 1.00 90.06 85 PHE A CA 1
ATOM 653 C C . PHE A 1 85 ? 8.478 -5.000 -2.023 1.00 90.06 85 PHE A C 1
ATOM 655 O O . PHE A 1 85 ? 8.941 -5.107 -0.884 1.00 90.06 85 PHE A O 1
ATOM 662 N N . SER A 1 86 ? 7.755 -3.958 -2.419 1.00 91.56 86 SER A N 1
ATOM 663 C CA . SER A 1 86 ? 7.360 -2.877 -1.522 1.00 91.56 86 SER A CA 1
ATOM 664 C C . SER A 1 86 ? 6.105 -3.268 -0.732 1.00 91.56 86 SER A C 1
ATOM 666 O O . SER A 1 86 ? 5.351 -4.178 -1.104 1.00 91.56 86 SER A O 1
ATOM 668 N N . ARG A 1 87 ? 5.867 -2.590 0.394 1.00 93.12 87 ARG A N 1
ATOM 669 C CA . ARG A 1 87 ? 4.681 -2.799 1.244 1.00 93.12 87 ARG A CA 1
ATOM 670 C C . ARG A 1 87 ? 4.163 -1.469 1.766 1.00 93.12 87 ARG A C 1
ATOM 672 O O . ARG A 1 87 ? 4.946 -0.555 2.007 1.00 93.12 87 ARG A O 1
ATOM 679 N N . ALA A 1 88 ? 2.864 -1.374 2.008 1.00 93.62 88 ALA A N 1
ATOM 680 C CA . ALA A 1 88 ? 2.273 -0.211 2.656 1.00 93.62 88 ALA A CA 1
ATOM 681 C C . ALA A 1 88 ? 1.317 -0.629 3.770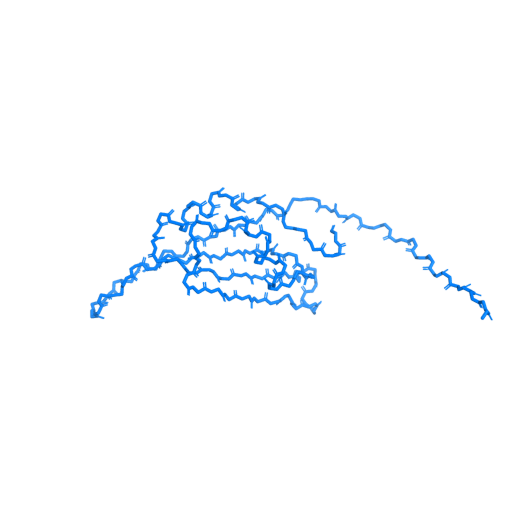 1.00 93.62 88 ALA A C 1
ATOM 683 O O . ALA A 1 88 ? 0.605 -1.622 3.655 1.00 93.62 88 ALA A O 1
ATOM 684 N N . TYR A 1 89 ? 1.304 0.149 4.841 1.00 93.19 89 TYR A N 1
ATOM 685 C CA . TYR A 1 89 ? 0.427 -0.008 5.988 1.00 93.19 89 TYR A CA 1
ATOM 686 C C . TYR A 1 89 ? -0.506 1.191 6.033 1.00 93.19 89 TYR A C 1
ATOM 688 O O . TYR A 1 89 ? -0.049 2.335 6.050 1.00 93.19 89 TYR A O 1
ATOM 696 N N . LEU A 1 90 ? -1.802 0.918 6.073 1.00 91.31 90 LEU A N 1
ATOM 697 C CA . LEU A 1 90 ? -2.848 1.917 6.198 1.00 91.31 90 LEU A CA 1
ATOM 698 C C . LEU A 1 90 ? -3.621 1.642 7.482 1.00 91.31 90 LEU A C 1
ATOM 700 O O . LEU A 1 90 ? -3.898 0.490 7.818 1.00 91.31 90 LEU A O 1
ATOM 704 N N . VAL A 1 91 ? -3.950 2.699 8.213 1.00 90.56 91 VAL A N 1
ATOM 705 C CA . VAL A 1 91 ? -4.777 2.617 9.417 1.00 90.56 91 VAL A CA 1
ATOM 706 C C . VAL A 1 91 ? -6.006 3.479 9.202 1.00 90.56 91 VAL A C 1
ATOM 708 O O . VAL A 1 91 ? -5.875 4.668 8.923 1.00 90.56 91 VAL A O 1
ATOM 711 N N . PHE A 1 92 ? -7.176 2.874 9.344 1.00 89.12 92 PHE A N 1
ATOM 712 C CA . PHE A 1 92 ? -8.474 3.524 9.250 1.00 89.12 92 PHE A CA 1
ATOM 713 C C . PHE A 1 92 ? -9.102 3.630 10.638 1.00 89.12 92 PHE A C 1
ATOM 715 O O . PHE A 1 92 ? -8.874 2.774 11.500 1.00 89.12 92 PHE A O 1
ATOM 722 N N . GLN A 1 93 ? -9.880 4.690 10.846 1.00 87.56 93 GLN A N 1
ATOM 723 C CA . GLN A 1 93 ? -10.634 4.870 12.082 1.00 87.56 93 GLN A CA 1
ATOM 724 C C . GLN A 1 93 ? -11.795 3.878 12.159 1.00 87.56 93 GLN A C 1
ATOM 726 O O . GLN A 1 93 ? -11.951 3.222 13.183 1.00 87.56 93 GLN A O 1
ATOM 731 N N . GLU A 1 94 ? -12.555 3.722 11.070 1.00 86.75 94 GLU A N 1
ATOM 732 C CA . GLU A 1 94 ? -13.676 2.785 10.998 1.00 86.75 94 GLU A CA 1
ATOM 733 C C . GLU A 1 94 ? -13.301 1.495 10.253 1.00 86.75 94 GLU A C 1
ATOM 735 O O . GLU A 1 94 ? -12.647 1.507 9.207 1.00 86.75 94 GLU A O 1
ATOM 740 N N . GLU A 1 95 ? -13.782 0.354 10.752 1.00 86.00 95 GLU A N 1
ATOM 741 C CA . GLU A 1 95 ? -13.617 -0.942 10.079 1.00 86.00 95 GLU A CA 1
ATOM 742 C C . GLU A 1 95 ? -14.298 -0.969 8.705 1.00 86.00 95 GLU A C 1
ATOM 744 O O . GLU A 1 95 ? -13.756 -1.522 7.749 1.00 86.00 95 GLU A O 1
ATOM 749 N N . LYS A 1 96 ? -15.455 -0.310 8.577 1.00 87.56 96 LYS A N 1
ATOM 750 C CA . LYS A 1 96 ? -16.209 -0.215 7.321 1.00 87.56 96 LYS A CA 1
ATOM 751 C C . LYS A 1 96 ? -15.376 0.401 6.190 1.00 87.56 96 LYS A C 1
ATOM 753 O O . LYS A 1 96 ? -15.517 -0.003 5.035 1.00 87.56 96 LYS A O 1
ATOM 758 N N . ASP A 1 97 ? -14.512 1.356 6.508 1.00 87.12 97 ASP A N 1
ATOM 759 C CA . ASP A 1 97 ? -13.649 2.012 5.525 1.00 87.12 97 ASP A CA 1
ATOM 760 C C . ASP A 1 97 ? -12.502 1.105 5.102 1.00 87.12 97 ASP A C 1
ATOM 762 O O . ASP A 1 97 ? -12.201 0.990 3.915 1.00 87.12 97 ASP A O 1
ATOM 766 N N . ALA A 1 98 ? -11.918 0.388 6.063 1.00 86.88 98 ALA A N 1
ATOM 767 C CA . ALA A 1 98 ? -10.900 -0.614 5.786 1.00 86.88 98 ALA A CA 1
ATOM 768 C C . ALA A 1 98 ? -11.435 -1.745 4.894 1.00 86.88 98 ALA A C 1
ATOM 770 O O . ALA A 1 98 ? -10.736 -2.167 3.975 1.00 86.88 98 ALA A O 1
ATOM 771 N N . VAL A 1 99 ? -12.670 -2.207 5.122 1.00 87.44 99 VAL A N 1
ATOM 772 C CA . VAL A 1 99 ? -13.317 -3.234 4.288 1.00 87.44 99 VAL A CA 1
ATOM 773 C C . VAL A 1 99 ? -13.575 -2.715 2.875 1.00 87.44 99 VAL A C 1
ATOM 775 O O . VAL A 1 99 ? -13.158 -3.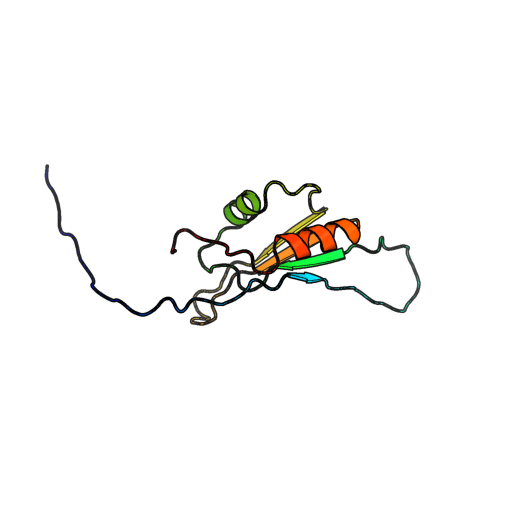362 1.921 1.00 87.44 99 VAL A O 1
ATOM 778 N N . GLN A 1 100 ? -14.172 -1.527 2.720 1.00 87.94 100 GLN A N 1
ATOM 779 C CA . GLN A 1 100 ? -14.391 -0.920 1.397 1.00 87.94 100 GLN A CA 1
ATOM 780 C C . GLN A 1 100 ? -13.076 -0.717 0.634 1.00 87.94 100 GLN A C 1
ATOM 782 O O . GLN A 1 100 ? -12.996 -0.957 -0.572 1.00 87.94 100 GLN A O 1
ATOM 787 N N . PHE A 1 101 ? -12.030 -0.289 1.342 1.00 89.00 101 PHE A N 1
ATOM 788 C CA . PHE A 1 101 ? -10.698 -0.150 0.778 1.00 89.00 101 PHE A CA 1
ATOM 789 C C . PHE A 1 101 ? -10.144 -1.504 0.320 1.00 89.00 101 PHE A C 1
ATOM 791 O O . PHE A 1 101 ? -9.692 -1.631 -0.818 1.00 89.00 101 PHE A O 1
ATOM 798 N N . ALA A 1 102 ? -10.210 -2.527 1.174 1.00 88.19 102 ALA A N 1
ATOM 799 C CA . ALA A 1 102 ? -9.735 -3.862 0.842 1.00 88.19 102 ALA A CA 1
ATOM 800 C C . ALA A 1 102 ? -10.488 -4.437 -0.363 1.00 88.19 102 ALA A C 1
ATOM 802 O O . ALA A 1 102 ? -9.846 -4.886 -1.301 1.00 88.19 102 ALA A O 1
ATOM 803 N N . GLU A 1 103 ? -11.818 -4.358 -0.406 1.00 88.31 103 GLU A N 1
ATOM 804 C CA . GLU A 1 103 ? -12.622 -4.857 -1.532 1.00 88.31 103 GLU A CA 1
ATOM 805 C C . GLU A 1 103 ? -12.276 -4.174 -2.858 1.00 88.31 103 GLU A C 1
ATOM 807 O O . GLU A 1 103 ? -12.242 -4.824 -3.901 1.00 88.31 103 GLU A O 1
ATOM 812 N N . ARG A 1 104 ? -11.981 -2.871 -2.822 1.00 87.25 104 ARG A N 1
ATOM 813 C CA . ARG A 1 104 ? -11.629 -2.106 -4.020 1.00 87.25 104 ARG A CA 1
ATOM 814 C C . ARG A 1 104 ? -10.232 -2.424 -4.545 1.00 87.25 104 ARG A C 1
ATOM 816 O O . ARG A 1 104 ? -10.032 -2.435 -5.758 1.00 87.25 104 ARG A O 1
ATOM 823 N N . PHE A 1 105 ? -9.268 -2.617 -3.646 1.00 87.50 105 PHE A N 1
ATOM 824 C CA . PHE A 1 105 ? -7.858 -2.782 -4.006 1.00 87.50 105 PHE A CA 1
ATOM 825 C C . PHE A 1 105 ? -7.372 -4.235 -3.978 1.00 87.50 105 PHE A C 1
ATOM 827 O O . PHE A 1 105 ? -6.254 -4.507 -4.416 1.00 87.50 105 PHE A O 1
ATOM 834 N N . ASN A 1 106 ? -8.192 -5.179 -3.515 1.00 86.31 106 ASN A N 1
ATOM 835 C CA . ASN A 1 106 ? -7.875 -6.600 -3.567 1.00 86.31 106 ASN A CA 1
ATOM 836 C C . ASN A 1 106 ? -7.772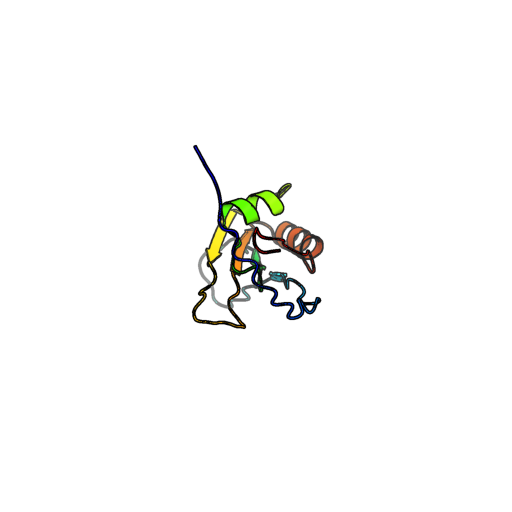 -7.057 -5.028 1.00 86.31 106 ASN A C 1
ATOM 838 O O . ASN A 1 106 ? -8.736 -6.994 -5.788 1.00 86.31 106 ASN A O 1
ATOM 842 N N . GLY A 1 107 ? -6.577 -7.488 -5.429 1.00 85.31 107 GLY A N 1
ATOM 843 C CA . GLY A 1 107 ? -6.273 -7.839 -6.817 1.00 85.31 107 GLY A CA 1
ATOM 844 C C . GLY A 1 107 ? -6.128 -6.662 -7.784 1.00 85.31 107 GLY A C 1
ATOM 845 O O . GLY A 1 107 ? -5.998 -6.892 -8.986 1.00 85.31 107 GLY A O 1
ATOM 846 N N . TYR A 1 108 ? -6.094 -5.419 -7.294 1.00 88.81 108 TYR A N 1
ATOM 847 C CA . TYR A 1 108 ? -5.736 -4.270 -8.125 1.00 88.81 108 TYR A CA 1
ATOM 848 C C . TYR A 1 108 ? -4.286 -4.390 -8.604 1.00 88.81 108 TYR A C 1
ATOM 850 O O . TYR A 1 108 ? -3.400 -4.709 -7.820 1.00 88.81 108 TYR A O 1
ATOM 858 N N . VAL A 1 109 ? -4.018 -4.115 -9.881 1.00 88.50 109 VAL A N 1
ATOM 859 C CA . VAL A 1 109 ? -2.657 -4.175 -10.432 1.00 88.50 109 VAL A CA 1
ATOM 860 C C . VAL A 1 109 ? -2.023 -2.792 -10.343 1.00 88.50 109 VAL A C 1
ATOM 862 O O . VAL A 1 109 ? -2.367 -1.889 -11.102 1.00 88.50 109 VAL A O 1
ATOM 865 N N . PHE A 1 110 ? -1.086 -2.635 -9.411 1.00 88.94 110 PHE A N 1
ATOM 866 C CA . PHE A 1 110 ? -0.251 -1.440 -9.328 1.00 88.94 110 PHE A CA 1
ATOM 867 C C . PHE A 1 110 ? 0.842 -1.498 -10.389 1.00 88.94 110 PHE A C 1
ATOM 869 O O . PHE A 1 110 ? 1.499 -2.524 -10.552 1.00 88.94 110 PHE A O 1
ATOM 876 N N . VAL A 1 111 ? 1.054 -0.377 -11.073 1.00 86.56 111 VAL A N 1
ATOM 877 C CA . VAL A 1 111 ? 2.087 -0.237 -12.103 1.00 86.56 111 VAL A CA 1
ATOM 878 C C . VAL A 1 111 ? 3.061 0.840 -11.649 1.00 86.56 111 VAL A C 1
ATOM 880 O O . VAL A 1 111 ? 2.639 1.926 -11.239 1.00 86.56 111 VAL A O 1
ATOM 883 N N . ASP A 1 112 ? 4.355 0.533 -11.673 1.00 86.56 112 ASP A N 1
ATOM 884 C CA . ASP A 1 112 ? 5.415 1.509 -11.437 1.00 86.56 112 ASP A CA 1
ATOM 885 C C . ASP A 1 112 ? 6.063 1.944 -12.763 1.00 86.56 112 ASP A C 1
ATOM 887 O O . ASP A 1 112 ? 5.587 1.641 -13.856 1.00 86.56 112 ASP A O 1
ATOM 891 N N . LYS A 1 113 ? 7.151 2.711 -12.678 1.00 80.62 113 LYS A N 1
ATOM 892 C CA . LYS A 1 113 ? 7.892 3.176 -13.859 1.00 80.62 113 LYS A CA 1
ATOM 893 C C . LYS A 1 113 ? 8.654 2.063 -14.590 1.00 80.62 113 LYS A C 1
ATOM 895 O O . LYS A 1 113 ? 9.157 2.319 -15.682 1.00 80.62 113 LYS A O 1
ATOM 900 N N . LEU A 1 114 ? 8.805 0.887 -13.984 1.00 77.12 114 LEU A N 1
ATOM 901 C CA . LEU A 1 114 ? 9.543 -0.250 -14.534 1.00 77.12 114 LEU A CA 1
ATOM 902 C C . LEU A 1 114 ? 8.646 -1.169 -15.381 1.00 77.12 114 LEU A C 1
ATOM 904 O O . LEU A 1 114 ? 9.187 -1.909 -16.204 1.00 77.12 114 LEU A O 1
ATOM 908 N N . GLY A 1 115 ? 7.318 -1.043 -15.258 1.00 60.34 115 GLY A N 1
ATOM 909 C CA . GLY A 1 115 ? 6.317 -1.776 -16.048 1.00 60.34 115 GLY A CA 1
ATOM 910 C C . GLY A 1 115 ? 5.964 -3.131 -15.457 1.00 60.34 115 GLY A C 1
ATOM 911 O O . GLY A 1 115 ? 5.612 -4.021 -16.262 1.00 60.34 115 GLY A O 1
#

Secondary structure (DSSP, 8-state):
----------------------EEEE-------SS-----EEEEEEEE-TT--HHHHHHHH-S-SSPPSEEEEEPPPGGGTTS--EEEEEEESSHHHHHHHHHHHTT-----TT-

Nearest PDB structures (foldseek):
  7qg6-assembly1_E  TM=9.203E-01  e=4.749E-05  Homo sapiens
  8qmc-assembly1_B  TM=3.844E-01  e=6.510E-02  Streptococcus pneumoniae
  3mi7-assembly1_X-2  TM=5.639E-01  e=7.078E-01  Human papillomavirus 16
  2jdj-assembly1_A  TM=5.709E-01  e=1.986E+00  Hahella chejuensis
  6rm3-assembly1_SY0  TM=4.123E-01  e=8.589E-01  Vairimorpha necatrix

Radius of gyration: 18.76 Å; Cα contacts (8 Å, |Δi|>4): 166; chains: 1; bounding box: 43×33×63 Å

Mean predicted aligned error: 12.93 Å

Organism: Meloidogyne hapla (NCBI:txid6305)

InterPro domains:
  IPR005120 UPF3 domain [PF03467] (39-114)
  IPR012677 Nucleotide-binding alpha-beta plait domain superfamily [G3DSA:3.30.70.330] (32-115)
  IPR035979 RNA-binding domain superfamily [SSF54928] (40-113)
  IPR039722 Nonsense-mediated mRNA decay protein 3 [PTHR13112] (30-113)

Solvent-accessible surface area (backbone atoms only — not comparable to full-atom values): 7266 Å² total; per-residue (Å²): 140,77,91,83,87,83,82,84,78,90,75,92,73,81,86,78,80,88,74,67,22,52,48,48,73,53,79,81,87,72,94,74,87,84,78,95,64,78,73,52,24,31,39,33,45,38,70,37,48,47,74,45,49,67,68,58,51,53,57,68,54,53,87,55,82,74,73,59,80,40,80,45,74,43,74,32,51,77,86,47,62,92,71,30,40,13,36,36,40,37,30,22,71,46,49,71,53,41,50,56,48,31,68,68,46,46,54,47,85,77,78,40,91,85,109

pLDDT: mean 73.12, std 20.58, range [29.55, 93.69]

Sequence (115 aa):
MTAKDVAINDGKTAITTSDTVEAETILNKKKNGGKEKDEMAKIVLRRLPSGMSKDELFAQLQPLQPEPCAFWFCPSDMEMRPHAFSRAYLVFQEEKDAVQFAERFNGYVFVDKLG